Protein AF-A0A7G5BU15-F1 (afdb_monomer_lite)

Structure (mmCIF, N/CA/C/O backbone):
data_AF-A0A7G5BU15-F1
#
_entry.id   AF-A0A7G5BU15-F1
#
loop_
_atom_site.group_PDB
_atom_site.id
_atom_site.type_symbol
_atom_site.label_atom_id
_atom_site.label_alt_id
_atom_site.label_comp_id
_atom_site.label_asym_id
_atom_site.label_entity_id
_atom_site.label_seq_id
_atom_site.pdbx_PDB_ins_code
_atom_site.Cartn_x
_atom_site.Cartn_y
_atom_site.Cartn_z
_atom_site.occupancy
_atom_site.B_iso_or_equiv
_atom_site.auth_seq_id
_atom_site.auth_comp_id
_atom_site.auth_asym_id
_atom_site.auth_atom_id
_atom_site.pdbx_PDB_model_num
ATOM 1 N N . MET A 1 1 ? -38.905 18.077 -5.374 1.00 47.00 1 MET A N 1
ATOM 2 C CA . MET A 1 1 ? -37.559 17.558 -5.682 1.00 47.00 1 MET A CA 1
ATOM 3 C C . MET A 1 1 ? -36.767 17.781 -4.417 1.00 47.00 1 MET A C 1
ATOM 5 O O . MET A 1 1 ? -36.661 18.926 -4.004 1.00 47.00 1 MET A O 1
ATOM 9 N N . ASN A 1 2 ? -36.439 16.706 -3.706 1.00 52.28 2 ASN A N 1
ATOM 10 C CA . ASN A 1 2 ? -35.910 16.799 -2.351 1.00 52.28 2 ASN A CA 1
ATOM 11 C C . ASN A 1 2 ? -34.436 17.216 -2.392 1.00 52.28 2 ASN A C 1
ATOM 13 O O . ASN A 1 2 ? -33.627 16.554 -3.038 1.00 52.28 2 ASN A O 1
ATOM 17 N N . ASN A 1 3 ? -34.102 18.286 -1.671 1.00 64.88 3 ASN A N 1
ATOM 18 C CA . ASN A 1 3 ? -32.750 18.817 -1.462 1.00 64.88 3 ASN A CA 1
ATOM 19 C C . ASN A 1 3 ? -31.931 17.966 -0.464 1.00 64.88 3 ASN A C 1
ATOM 21 O O . ASN A 1 3 ? -31.224 18.480 0.397 1.00 64.88 3 ASN A O 1
ATOM 25 N N . GLU A 1 4 ? -32.045 16.640 -0.533 1.00 61.88 4 GLU A N 1
ATOM 26 C CA . GLU A 1 4 ? -31.361 15.717 0.389 1.00 61.88 4 GLU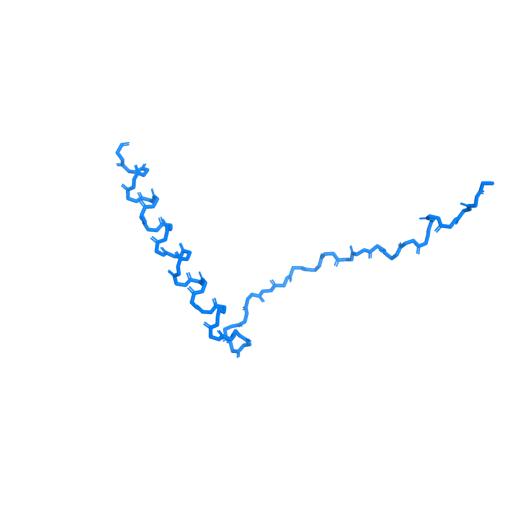 A CA 1
ATOM 27 C C . GLU A 1 4 ? -29.921 15.395 -0.059 1.00 61.88 4 GLU A C 1
ATOM 29 O O . GLU A 1 4 ? -29.181 14.726 0.655 1.00 61.88 4 GLU A O 1
ATOM 34 N N . GLN A 1 5 ? -29.493 15.890 -1.226 1.00 62.69 5 GLN A N 1
ATOM 35 C CA . GLN A 1 5 ? -28.150 15.659 -1.779 1.00 62.69 5 GLN A CA 1
ATOM 36 C C . GLN A 1 5 ? -27.111 16.708 -1.343 1.00 62.69 5 GLN A C 1
ATOM 38 O O . GLN A 1 5 ? -25.916 16.458 -1.460 1.00 62.69 5 GLN A O 1
ATOM 43 N N . GLU A 1 6 ? -27.535 17.865 -0.820 1.00 63.22 6 GLU A N 1
ATOM 44 C CA . GLU A 1 6 ? -26.645 18.994 -0.480 1.00 63.22 6 GLU A CA 1
ATOM 45 C C . GLU A 1 6 ? -25.887 18.810 0.853 1.00 63.22 6 GLU A C 1
ATOM 47 O O . GLU A 1 6 ? -25.086 19.660 1.230 1.00 63.22 6 GLU A O 1
ATOM 52 N N . GLN A 1 7 ? -26.131 17.710 1.577 1.00 70.12 7 GLN A N 1
ATOM 53 C CA . GLN A 1 7 ? -25.568 17.440 2.910 1.00 70.12 7 GLN A CA 1
ATOM 54 C C . G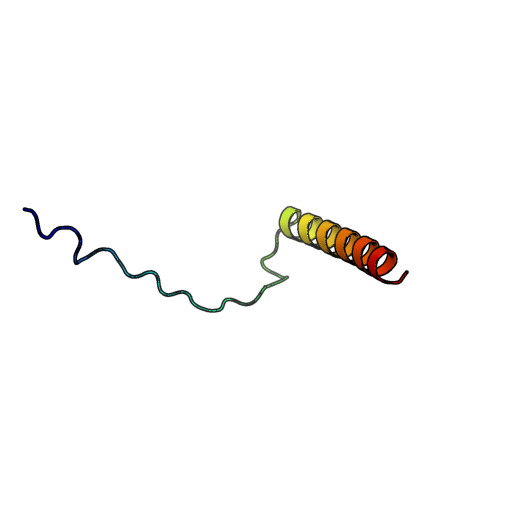LN A 1 7 ? -24.876 16.072 3.012 1.00 70.12 7 GLN A C 1
ATOM 56 O O . GLN A 1 7 ? -24.770 15.502 4.099 1.00 70.12 7 GLN A O 1
ATOM 61 N N . LEU A 1 8 ? -24.408 15.512 1.895 1.00 74.00 8 LEU A N 1
ATOM 62 C CA . LEU A 1 8 ? -23.530 14.346 1.973 1.00 74.00 8 LEU A CA 1
ATOM 63 C C . LEU A 1 8 ? -22.198 14.785 2.606 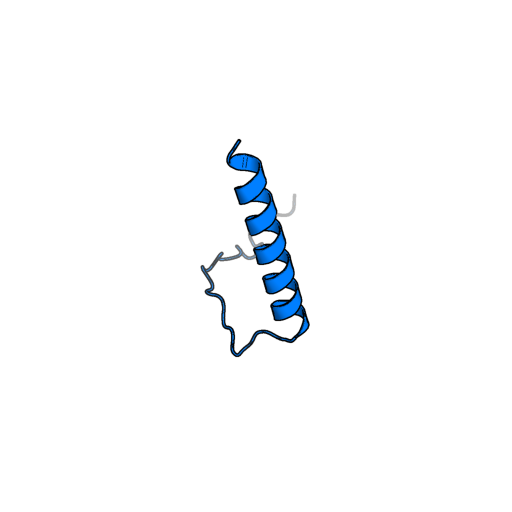1.00 74.00 8 LEU A C 1
ATOM 65 O O . LEU A 1 8 ? -21.646 15.803 2.180 1.00 74.00 8 LEU A O 1
ATOM 69 N N . PRO A 1 9 ? -21.682 14.072 3.625 1.00 72.50 9 PRO A N 1
ATOM 70 C CA . PRO A 1 9 ? -20.414 14.429 4.242 1.00 72.50 9 PRO A CA 1
ATOM 71 C C . PRO A 1 9 ? -19.324 14.417 3.170 1.00 72.50 9 PRO A C 1
ATOM 73 O O . PRO A 1 9 ? -19.091 13.401 2.514 1.00 72.50 9 PRO A O 1
ATOM 76 N N . ILE A 1 10 ? -18.679 15.566 2.973 1.00 70.81 10 ILE A N 1
ATOM 77 C CA . ILE A 1 10 ? -17.511 15.669 2.106 1.00 70.81 10 ILE A CA 1
ATOM 78 C C . ILE A 1 10 ? -16.407 14.875 2.798 1.00 70.81 10 ILE A C 1
ATOM 80 O O . ILE A 1 10 ? -15.967 15.239 3.888 1.00 70.81 10 ILE A O 1
ATOM 84 N N . ALA A 1 11 ? -15.997 13.765 2.190 1.00 71.69 11 ALA A N 1
ATOM 85 C CA . ALA A 1 11 ? -14.845 13.018 2.661 1.00 71.69 11 ALA A CA 1
ATOM 86 C C . ALA A 1 11 ? -13.604 13.912 2.523 1.00 71.69 11 ALA A C 1
ATOM 88 O O . ALA A 1 11 ? -13.255 14.328 1.418 1.00 71.69 11 ALA A O 1
ATOM 89 N N . SER A 1 12 ? -12.970 14.237 3.649 1.00 76.38 12 SER A N 1
ATOM 90 C CA . SER A 1 12 ? -11.643 14.847 3.654 1.00 76.38 12 SER A CA 1
ATOM 91 C C . SER A 1 12 ? -10.639 13.742 3.345 1.00 76.38 12 SER A C 1
ATOM 93 O O . SER A 1 12 ? -10.542 12.778 4.102 1.00 76.38 12 SER A O 1
ATOM 95 N N . ALA A 1 13 ? -9.949 13.836 2.211 1.00 78.56 13 ALA A N 1
ATOM 96 C CA . ALA A 1 13 ? -8.802 12.981 1.941 1.00 78.56 13 ALA A CA 1
ATOM 97 C C . ALA A 1 13 ? -7.611 13.575 2.702 1.00 78.56 13 ALA A C 1
ATOM 99 O O . ALA A 1 13 ? -7.060 14.594 2.291 1.00 78.56 13 ALA A O 1
ATOM 100 N N . GLU A 1 14 ? -7.288 12.990 3.852 1.00 81.31 14 GLU A N 1
ATOM 101 C CA . GLU A 1 14 ? -6.071 13.310 4.594 1.00 81.31 14 GLU A CA 1
ATOM 102 C C . GLU A 1 14 ? -4.951 12.379 4.132 1.00 81.31 14 GLU A C 1
ATOM 104 O O . GLU A 1 14 ? -5.156 11.169 4.006 1.00 81.31 14 GLU A O 1
ATOM 109 N N . ASP A 1 15 ? -3.772 12.944 3.875 1.00 83.38 15 ASP A N 1
ATOM 110 C CA . ASP A 1 15 ? -2.585 12.162 3.543 1.00 83.38 15 ASP A CA 1
ATOM 111 C C . ASP A 1 15 ? -2.119 11.419 4.801 1.00 83.38 15 ASP A C 1
ATOM 113 O O . ASP A 1 15 ? -1.643 12.021 5.766 1.00 83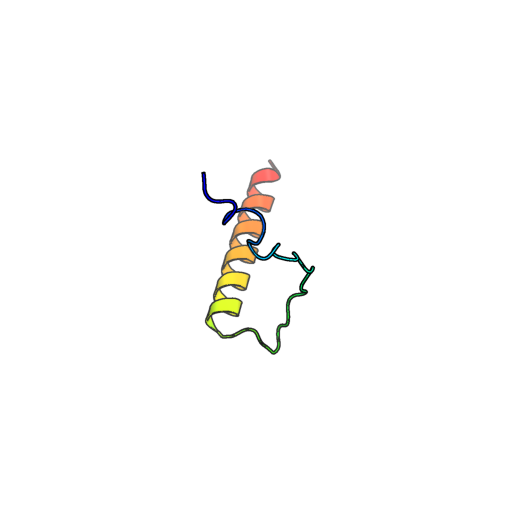.38 15 ASP A O 1
ATOM 117 N N . VAL A 1 16 ? -2.295 10.100 4.801 1.00 83.25 16 VAL A N 1
ATOM 118 C CA . VAL A 1 16 ? -1.905 9.212 5.900 1.00 83.25 16 VAL A CA 1
ATOM 119 C C . VAL A 1 16 ? -0.653 8.429 5.525 1.00 83.25 16 VAL A C 1
ATOM 121 O O . VAL A 1 16 ? -0.607 7.759 4.494 1.00 83.25 16 VAL A O 1
ATOM 124 N N . GLU A 1 17 ? 0.372 8.516 6.373 1.00 88.06 17 GLU A N 1
ATOM 125 C CA . GLU A 1 17 ? 1.620 7.772 6.202 1.00 88.06 17 GLU A CA 1
ATOM 126 C C . GLU A 1 17 ? 1.492 6.324 6.692 1.00 88.06 17 GLU A C 1
ATOM 128 O O . GLU A 1 17 ? 0.720 6.007 7.601 1.00 88.06 17 GLU A O 1
ATOM 133 N N . PHE A 1 18 ? 2.287 5.434 6.096 1.00 87.81 18 PHE A N 1
ATOM 134 C CA . PHE A 1 18 ? 2.368 4.040 6.519 1.00 87.81 18 PHE A CA 1
ATOM 135 C C . PHE A 1 18 ? 3.021 3.912 7.904 1.00 87.81 18 PHE A C 1
ATOM 137 O O . PHE A 1 18 ? 4.034 4.550 8.188 1.00 87.81 18 PHE A O 1
ATOM 144 N N . SER A 1 19 ? 2.472 3.035 8.748 1.00 92.75 19 SER A N 1
ATOM 145 C CA . SER A 1 19 ? 3.017 2.714 10.070 1.00 92.75 19 SER A CA 1
ATOM 146 C C . SER A 1 19 ? 3.312 1.220 10.185 1.00 92.75 19 SER A C 1
ATOM 148 O O . SER A 1 19 ? 2.402 0.398 10.263 1.00 92.75 19 SER A O 1
ATOM 150 N N . GLU A 1 20 ? 4.596 0.869 10.250 1.00 93.19 20 GLU A N 1
ATOM 151 C CA . GLU A 1 20 ? 5.049 -0.527 10.329 1.00 93.19 20 GLU A CA 1
ATOM 152 C C . GLU A 1 20 ? 4.668 -1.224 11.649 1.00 93.19 20 GLU A C 1
ATOM 154 O O . GLU A 1 20 ? 4.490 -2.443 11.687 1.00 93.19 20 GLU A O 1
ATOM 159 N N . GLU A 1 21 ? 4.531 -0.462 12.738 1.00 93.44 21 GLU A N 1
ATOM 160 C CA . GLU A 1 21 ? 4.117 -0.986 14.047 1.00 93.44 21 GLU A CA 1
ATOM 161 C C . GLU A 1 21 ? 2.640 -1.403 14.058 1.00 93.44 21 GLU A C 1
ATOM 163 O O . GLU A 1 21 ? 2.269 -2.342 14.762 1.00 93.44 21 GLU A O 1
ATOM 168 N N . LEU A 1 22 ? 1.808 -0.725 13.262 1.00 94.88 22 LEU A N 1
ATOM 169 C CA . LEU A 1 22 ? 0.386 -1.035 13.121 1.00 94.88 22 LEU A CA 1
ATOM 170 C C . LEU A 1 22 ? 0.111 -2.085 12.041 1.00 94.88 22 LEU A C 1
ATOM 172 O O . LEU A 1 22 ? -0.982 -2.648 12.027 1.00 94.88 22 LEU A O 1
ATOM 176 N N . ALA A 1 23 ? 1.086 -2.344 11.168 1.00 94.38 23 ALA A N 1
ATOM 177 C CA . ALA A 1 23 ? 0.968 -3.324 10.103 1.00 94.38 23 ALA A CA 1
ATOM 178 C C . ALA A 1 23 ? 0.870 -4.737 10.677 1.00 94.38 23 ALA A C 1
ATOM 180 O O . ALA A 1 23 ? 1.737 -5.194 11.440 1.00 94.38 23 ALA A O 1
ATOM 181 N N . ASP A 1 24 ? -0.175 -5.447 10.271 1.00 96.00 24 ASP A N 1
ATOM 182 C CA . ASP A 1 24 ? -0.330 -6.840 10.630 1.00 96.00 24 ASP A CA 1
ATOM 183 C C . ASP A 1 24 ? 0.533 -7.748 9.736 1.00 96.00 24 ASP A C 1
ATOM 185 O O . ASP A 1 24 ? 1.384 -7.314 8.953 1.00 96.00 24 ASP A O 1
ATOM 189 N N . ARG A 1 25 ? 0.399 -9.061 9.922 1.00 97.06 25 ARG A N 1
ATOM 190 C CA . ARG A 1 25 ? 1.193 -10.024 9.154 1.00 97.06 25 ARG A CA 1
ATOM 191 C C . ARG A 1 25 ? 0.833 -10.000 7.669 1.00 97.06 25 ARG A C 1
ATOM 193 O O . ARG A 1 25 ? 1.714 -10.202 6.836 1.00 97.06 25 ARG A O 1
ATOM 200 N N . ASP A 1 26 ? -0.439 -9.815 7.359 1.00 97.56 26 ASP A N 1
ATOM 201 C CA . ASP A 1 26 ? -0.935 -9.908 5.997 1.00 97.56 26 ASP A CA 1
ATOM 202 C C . ASP A 1 26 ? -0.552 -8.631 5.227 1.00 97.56 26 ASP A C 1
ATOM 204 O O . ASP A 1 26 ? -0.142 -8.728 4.068 1.00 97.56 26 ASP A O 1
ATOM 208 N N . ASP A 1 27 ? -0.537 -7.471 5.898 1.00 96.69 27 ASP A N 1
ATOM 209 C CA . ASP A 1 27 ? 0.027 -6.218 5.375 1.00 96.69 27 ASP A CA 1
ATOM 210 C C . ASP A 1 27 ? 1.497 -6.388 4.964 1.00 96.69 27 ASP A C 1
ATOM 212 O O . ASP A 1 27 ? 1.900 -6.019 3.857 1.00 96.69 27 ASP A O 1
ATOM 216 N N . LYS A 1 28 ? 2.304 -7.006 5.834 1.00 95.88 28 LYS A N 1
ATOM 217 C CA . LYS A 1 28 ? 3.733 -7.246 5.572 1.00 95.88 28 LYS A CA 1
ATOM 218 C C . LYS A 1 28 ? 3.946 -8.213 4.413 1.00 95.88 28 LYS A C 1
ATOM 220 O O . LYS A 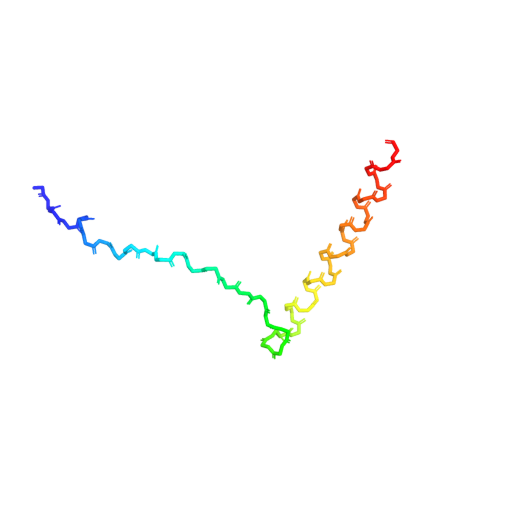1 28 ? 4.769 -7.957 3.539 1.00 95.88 28 LYS A O 1
ATOM 225 N N . GLU A 1 29 ? 3.171 -9.294 4.356 1.00 97.69 29 GLU A N 1
ATOM 226 C CA . GLU A 1 29 ? 3.251 -10.250 3.248 1.00 97.69 29 GLU A CA 1
ATOM 227 C C . GLU A 1 29 ? 2.842 -9.603 1.912 1.00 97.69 29 GLU A C 1
ATOM 229 O O . GLU A 1 29 ? 3.424 -9.886 0.862 1.00 97.69 29 GLU A O 1
ATOM 234 N N . ALA A 1 30 ? 1.844 -8.717 1.930 1.00 96.12 30 ALA A N 1
ATOM 235 C CA . ALA A 1 30 ? 1.454 -7.950 0.755 1.00 96.12 30 ALA A CA 1
ATOM 236 C C . ALA A 1 30 ? 2.575 -7.005 0.295 1.00 96.12 30 ALA A C 1
ATOM 238 O O . ALA A 1 30 ? 2.869 -6.965 -0.903 1.00 96.12 30 ALA A O 1
ATOM 239 N N . GLN A 1 31 ? 3.235 -6.312 1.226 1.00 95.56 31 GLN A N 1
ATOM 240 C CA . GLN A 1 31 ? 4.372 -5.443 0.924 1.00 95.56 31 GLN A CA 1
ATOM 241 C C . GLN A 1 31 ? 5.531 -6.224 0.286 1.00 95.56 31 GLN A C 1
ATOM 243 O O . GLN A 1 31 ? 6.008 -5.851 -0.785 1.00 95.56 31 GLN A O 1
ATOM 248 N N . GLU A 1 32 ? 5.928 -7.360 0.867 1.00 96.50 32 GLU A N 1
ATOM 249 C CA . GLU A 1 32 ? 6.997 -8.209 0.320 1.00 96.50 32 GLU A CA 1
ATOM 250 C C . GLU A 1 32 ? 6.685 -8.685 -1.109 1.00 96.50 32 GLU A C 1
ATOM 252 O O . GLU A 1 32 ? 7.558 -8.717 -1.987 1.00 96.50 32 GLU A O 1
ATOM 257 N N . ARG A 1 33 ? 5.421 -9.048 -1.368 1.00 96.81 33 ARG A N 1
ATOM 258 C CA . ARG A 1 33 ? 4.961 -9.451 -2.704 1.00 96.81 33 ARG A CA 1
ATOM 259 C C . ARG A 1 33 ? 5.018 -8.297 -3.701 1.00 96.81 33 ARG A C 1
ATOM 261 O O . ARG A 1 33 ? 5.415 -8.534 -4.845 1.00 96.81 33 ARG A O 1
ATOM 268 N N . ALA A 1 34 ? 4.629 -7.091 -3.288 1.00 96.31 34 ALA A N 1
ATOM 269 C CA . ALA A 1 34 ? 4.694 -5.895 -4.123 1.00 96.31 34 ALA A CA 1
ATOM 270 C C . ALA A 1 34 ? 6.149 -5.575 -4.500 1.00 96.31 34 ALA A C 1
ATOM 272 O O . ALA A 1 34 ? 6.478 -5.526 -5.682 1.00 96.31 34 ALA A O 1
ATOM 273 N N . GLU A 1 35 ? 7.054 -5.529 -3.521 1.00 95.56 35 GLU A N 1
ATOM 274 C CA . GLU A 1 35 ? 8.483 -5.275 -3.747 1.00 95.56 35 GLU A CA 1
ATOM 275 C C . GLU A 1 35 ? 9.135 -6.332 -4.661 1.00 95.56 35 GLU A C 1
ATOM 277 O O . GLU A 1 35 ? 9.998 -6.037 -5.491 1.00 95.56 35 GLU A O 1
ATOM 282 N N . ALA A 1 36 ? 8.731 -7.601 -4.546 1.00 96.38 36 ALA A N 1
ATOM 283 C CA . ALA A 1 36 ? 9.190 -8.660 -5.444 1.00 96.38 36 ALA A CA 1
ATOM 284 C C . ALA A 1 36 ? 8.629 -8.530 -6.873 1.00 96.38 36 ALA A C 1
ATOM 286 O O . ALA A 1 36 ? 9.269 -8.972 -7.830 1.00 96.38 36 ALA A O 1
ATOM 287 N N . ALA A 1 37 ? 7.430 -7.975 -7.046 1.00 95.62 37 ALA A N 1
ATOM 288 C CA . ALA A 1 37 ? 6.883 -7.674 -8.364 1.00 95.62 37 ALA A CA 1
ATOM 289 C C . ALA A 1 37 ? 7.617 -6.494 -9.009 1.00 95.62 37 ALA A C 1
ATOM 291 O O . ALA A 1 37 ? 8.046 -6.626 -10.153 1.00 95.62 37 ALA A O 1
ATOM 292 N N . ASP A 1 38 ? 7.860 -5.423 -8.259 1.00 95.25 38 ASP A N 1
ATOM 293 C CA . ASP A 1 38 ? 8.562 -4.231 -8.744 1.00 95.25 38 ASP A CA 1
ATOM 294 C C . ASP A 1 38 ? 10.005 -4.540 -9.149 1.00 95.25 38 ASP A C 1
ATOM 296 O O . ASP A 1 38 ? 10.477 -4.092 -10.195 1.00 95.25 38 ASP A O 1
ATOM 300 N N . ARG A 1 39 ? 10.706 -5.389 -8.385 1.00 93.31 39 ARG A N 1
ATOM 301 C CA . ARG A 1 39 ? 12.036 -5.877 -8.784 1.00 93.31 39 ARG A CA 1
ATOM 302 C C . ARG A 1 39 ? 11.998 -6.617 -10.117 1.00 93.31 39 ARG A C 1
ATOM 304 O O . ARG A 1 39 ? 12.798 -6.329 -10.995 1.00 93.31 39 ARG A O 1
ATOM 311 N N . ARG A 1 40 ? 11.030 -7.517 -10.305 1.00 91.44 40 ARG A N 1
ATOM 312 C CA . ARG A 1 40 ? 10.869 -8.225 -11.585 1.00 91.44 40 A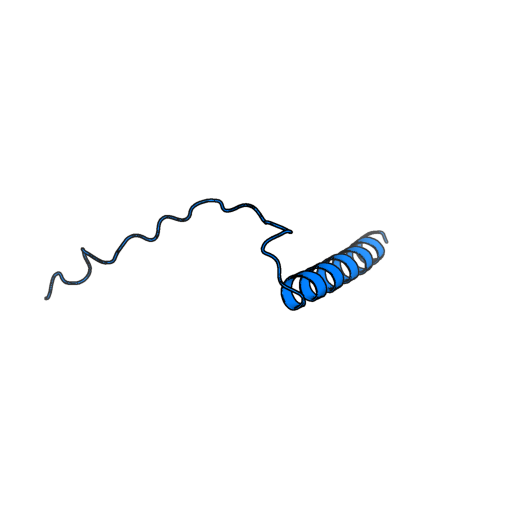RG A CA 1
ATOM 313 C C . ARG A 1 40 ? 10.524 -7.269 -12.723 1.00 91.44 40 ARG A C 1
ATOM 315 O O . ARG A 1 40 ? 11.041 -7.433 -13.818 1.00 91.44 40 ARG A O 1
ATOM 322 N N . ALA A 1 41 ? 9.653 -6.294 -12.477 1.00 92.88 41 ALA A N 1
ATOM 323 C CA . ALA A 1 41 ? 9.257 -5.313 -13.480 1.00 92.88 41 ALA A CA 1
ATOM 324 C C . ALA A 1 41 ? 10.438 -4.426 -13.893 1.00 92.88 41 ALA A C 1
ATOM 326 O O . ALA A 1 41 ? 10.693 -4.275 -15.080 1.00 92.88 41 ALA A O 1
ATOM 327 N N . SER A 1 42 ? 11.211 -3.922 -12.930 1.00 88.75 42 SER A N 1
ATOM 328 C CA . SER A 1 42 ? 12.402 -3.108 -13.205 1.00 88.75 42 SER A CA 1
ATOM 329 C C . SER A 1 42 ? 13.523 -3.889 -13.899 1.00 88.75 42 SER A C 1
ATOM 331 O O . SER A 1 42 ? 14.216 -3.325 -14.739 1.00 88.75 42 SER A O 1
ATOM 333 N N . GLU A 1 43 ? 13.674 -5.187 -13.616 1.00 83.31 43 GLU A N 1
ATOM 334 C CA . GLU A 1 43 ? 14.556 -6.073 -14.390 1.00 83.31 43 GLU A CA 1
ATOM 335 C C . GLU A 1 43 ? 14.078 -6.249 -15.843 1.00 83.31 43 GLU A C 1
ATOM 337 O O . GLU A 1 43 ? 14.905 -6.356 -16.743 1.00 83.31 43 GLU A O 1
ATOM 342 N N . TYR A 1 44 ? 12.764 -6.255 -16.086 1.00 76.94 44 TYR A N 1
ATOM 343 C CA . TYR A 1 44 ? 12.175 -6.382 -17.425 1.00 76.94 44 TYR A CA 1
ATOM 344 C C . TYR A 1 44 ? 12.154 -5.070 -18.224 1.00 76.94 44 TYR A C 1
ATOM 346 O O . TYR A 1 44 ? 12.255 -5.107 -19.445 1.00 76.94 44 TYR A O 1
ATOM 354 N N . GLU A 1 45 ? 12.014 -3.917 -17.568 1.00 67.00 45 GLU A N 1
ATOM 355 C CA . GLU A 1 45 ? 12.009 -2.592 -18.215 1.00 67.00 45 GLU A CA 1
ATOM 356 C C . GLU A 1 45 ? 13.424 -2.072 -18.551 1.00 67.00 45 GLU A C 1
ATOM 358 O O . GLU A 1 45 ? 13.572 -0.976 -19.091 1.00 67.00 45 GLU A O 1
ATOM 363 N N . GLY A 1 46 ? 14.465 -2.851 -18.235 1.00 59.16 46 GLY A N 1
ATOM 364 C CA . GLY A 1 46 ? 15.874 -2.537 -18.485 1.00 59.16 46 GLY A CA 1
ATOM 365 C C . GLY A 1 46 ? 16.494 -3.121 -19.767 1.00 59.16 46 GLY A C 1
ATOM 366 O O . GLY A 1 46 ? 17.705 -2.963 -19.934 1.00 59.16 46 GLY A O 1
ATOM 367 N N . GLU A 1 47 ? 15.719 -3.775 -20.647 1.00 48.88 47 GLU A N 1
ATOM 368 C CA . GLU A 1 47 ? 16.134 -4.193 -22.009 1.00 48.88 47 GLU A CA 1
ATOM 369 C C . GLU A 1 47 ? 15.524 -3.322 -23.120 1.00 48.88 47 GLU A C 1
ATOM 371 O O . GLU A 1 47 ? 14.309 -3.023 -23.066 1.00 48.88 47 GLU A O 1
#

Organism: NCBI:txid2598458

Radius of gyration: 19.98 Å; chains: 1; bounding box: 54×29×36 Å

pLDDT: mean 83.09, std 14.7, range [47.0, 97.69]

Foldseek 3Di:
DDPPPPPDDDDDDDDDDDDPVPDDPVNVVVVVVVVVVVVVVVVVVPD

Secondary structure (DSSP, 8-state):
---TTTT------------TTT--HHHHHHHHHHHHHHHHHHHHTT-

Sequence (47 aa):
MNNEQEQLPIASAEDVEFSEELADRDDKEAQERAEAADRRASEYEGE

InterPro domains:
  IPR025435 YfhD-like protein [PF14151] (5-43)